Protein AF-A0A829H505-F1 (afdb_monomer)

Mean predicted aligned error: 5.51 Å

Structure (mmCIF, N/CA/C/O backbone):
data_AF-A0A829H505-F1
#
_entry.id   AF-A0A829H505-F1
#
loop_
_atom_site.group_PDB
_atom_site.id
_atom_site.type_symbol
_atom_site.label_atom_id
_atom_site.label_alt_id
_atom_site.label_comp_id
_atom_site.label_asym_id
_atom_site.label_entity_id
_atom_site.label_seq_id
_atom_site.pdbx_PDB_ins_code
_atom_site.Cartn_x
_atom_site.Cartn_y
_atom_site.Cartn_z
_atom_site.occupancy
_atom_site.B_iso_or_equiv
_atom_site.auth_seq_id
_atom_site.auth_comp_id
_atom_site.auth_asym_id
_atom_site.auth_atom_id
_atom_site.pdbx_PDB_model_num
ATOM 1 N N . MET A 1 1 ? 22.871 21.042 8.439 1.00 60.09 1 MET A N 1
ATOM 2 C CA . MET A 1 1 ? 22.459 19.655 8.740 1.00 60.09 1 MET A CA 1
ATOM 3 C C . MET A 1 1 ? 20.968 19.574 8.492 1.00 60.09 1 MET A C 1
ATOM 5 O O . MET A 1 1 ? 20.240 20.348 9.096 1.00 60.09 1 MET A O 1
ATOM 9 N N . THR A 1 2 ? 20.514 18.742 7.563 1.00 68.69 2 THR A N 1
ATOM 10 C CA . THR A 1 2 ? 19.080 18.502 7.359 1.00 68.69 2 THR A CA 1
ATOM 11 C C . THR A 1 2 ? 18.563 17.688 8.540 1.00 68.69 2 THR A C 1
ATOM 13 O O . THR A 1 2 ? 19.034 16.580 8.785 1.00 68.69 2 THR A O 1
ATOM 16 N N . GLN A 1 3 ? 17.646 18.264 9.312 1.00 79.12 3 GLN A N 1
ATOM 17 C CA . GLN A 1 3 ? 17.002 17.596 10.436 1.00 79.12 3 GLN A CA 1
ATOM 18 C C . GLN A 1 3 ? 15.714 16.949 9.916 1.00 79.12 3 GLN A C 1
ATOM 20 O O . GLN A 1 3 ? 14.803 17.649 9.480 1.00 79.12 3 GLN A O 1
ATOM 25 N N . TYR A 1 4 ? 15.656 15.618 9.899 1.00 86.25 4 TYR A N 1
ATOM 26 C CA . TYR A 1 4 ? 14.460 14.888 9.476 1.00 86.25 4 TYR A CA 1
ATOM 27 C C . TYR A 1 4 ? 13.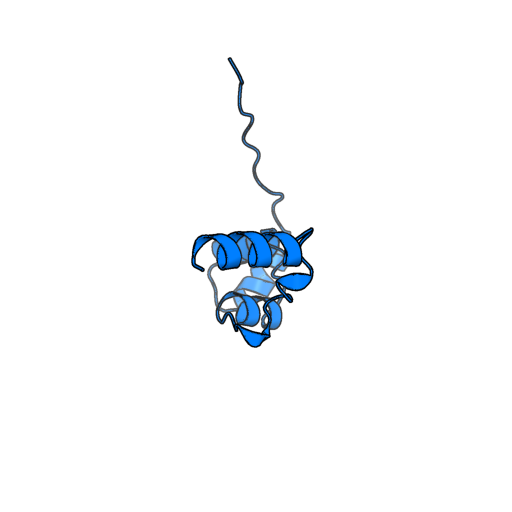459 14.820 10.627 1.00 86.25 4 TYR A C 1
ATOM 29 O O . TYR A 1 4 ? 13.803 14.373 11.723 1.00 86.25 4 TYR A O 1
ATOM 37 N N . GLN A 1 5 ? 12.221 15.236 10.372 1.00 88.62 5 GLN A N 1
ATOM 38 C CA . GLN A 1 5 ? 11.125 15.127 11.327 1.00 88.62 5 GLN A CA 1
ATOM 39 C C . GLN A 1 5 ? 10.236 13.949 10.935 1.00 88.62 5 GLN A C 1
ATOM 41 O O . GLN A 1 5 ? 9.346 14.071 10.098 1.00 88.62 5 GLN A O 1
ATOM 46 N N . TRP A 1 6 ? 10.508 12.790 11.527 1.00 90.12 6 TRP A N 1
ATOM 47 C CA . TRP A 1 6 ? 9.670 11.610 11.352 1.00 90.12 6 TRP A CA 1
ATOM 48 C C . TRP A 1 6 ? 8.330 11.831 12.056 1.00 90.12 6 TRP A C 1
ATOM 50 O O . TRP A 1 6 ? 8.295 12.198 13.230 1.00 90.12 6 TRP A O 1
ATOM 60 N N . GLN A 1 7 ? 7.236 11.620 11.331 1.00 92.50 7 GLN A N 1
ATOM 61 C CA . GLN A 1 7 ? 5.875 11.731 11.843 1.00 92.50 7 GLN A CA 1
ATOM 62 C C . GLN A 1 7 ? 5.164 10.397 11.645 1.00 92.50 7 GLN A C 1
ATOM 64 O O . GLN A 1 7 ? 5.328 9.747 10.612 1.00 92.50 7 GLN A O 1
ATOM 69 N N . LEU A 1 8 ? 4.397 9.982 12.651 1.00 90.06 8 LEU A N 1
ATOM 70 C CA . LEU A 1 8 ? 3.550 8.802 12.536 1.00 90.06 8 LEU A CA 1
ATOM 71 C C . LEU A 1 8 ? 2.341 9.120 11.658 1.00 90.06 8 LEU A C 1
ATOM 73 O O . LEU A 1 8 ? 1.825 10.239 11.675 1.00 90.06 8 LEU A O 1
ATOM 77 N N . ALA A 1 9 ? 1.887 8.117 10.909 1.00 91.62 9 ALA A N 1
ATOM 78 C CA . ALA A 1 9 ? 0.632 8.212 10.183 1.00 91.62 9 ALA A CA 1
ATOM 79 C C . ALA A 1 9 ? -0.541 8.396 11.169 1.00 91.62 9 ALA A C 1
ATOM 81 O O . ALA A 1 9 ? -0.464 7.908 12.303 1.00 91.62 9 ALA A O 1
ATOM 82 N N . PRO A 1 10 ? -1.628 9.073 10.756 1.00 93.31 10 PRO A N 1
ATOM 83 C CA . PRO A 1 10 ? -2.837 9.183 11.561 1.00 93.31 10 PRO A CA 1
ATOM 84 C C . PRO A 1 10 ? -3.327 7.806 12.015 1.00 93.31 10 PRO A C 1
ATOM 86 O O . PRO A 1 10 ? -3.308 6.839 11.249 1.00 93.31 10 PRO A O 1
ATOM 89 N N . GLN A 1 11 ? -3.740 7.708 13.275 1.00 94.88 11 GLN A N 1
ATOM 90 C CA . GLN A 1 11 ? -4.277 6.465 13.810 1.00 94.88 11 GLN A CA 1
ATOM 91 C C . GLN A 1 11 ? -5.763 6.350 13.434 1.00 94.88 11 GLN A C 1
ATOM 93 O O . GLN A 1 11 ? -6.497 7.326 13.625 1.00 94.88 11 GLN A O 1
ATOM 98 N N . PRO A 1 12 ? -6.212 5.206 12.888 1.00 95.00 12 PRO A N 1
ATOM 99 C CA . PRO A 1 12 ? -7.626 4.983 12.613 1.00 95.00 12 PRO A CA 1
ATOM 100 C C . PRO A 1 12 ? -8.437 4.922 13.913 1.00 95.00 12 PRO A C 1
ATOM 102 O O . PRO A 1 12 ? -7.886 4.756 15.006 1.00 95.00 12 PRO A O 1
ATOM 105 N N . ALA A 1 13 ? -9.759 5.063 13.810 1.00 96.38 13 ALA A N 1
ATOM 106 C CA . ALA A 1 13 ? -10.618 4.895 14.972 1.00 96.38 13 ALA A CA 1
ATOM 107 C C . ALA A 1 13 ? -10.562 3.438 15.453 1.00 96.38 13 ALA A C 1
ATOM 109 O O . ALA A 1 13 ? -10.551 2.509 14.648 1.00 96.38 13 ALA A O 1
ATOM 110 N N . ALA A 1 14 ? -10.584 3.228 16.772 1.00 95.31 14 ALA A N 1
ATOM 111 C CA . ALA A 1 14 ? -10.535 1.881 17.345 1.00 95.31 14 ALA A CA 1
ATOM 112 C C . ALA A 1 14 ? -11.679 0.984 16.833 1.00 95.31 14 ALA A C 1
ATOM 114 O O . ALA A 1 14 ? -11.484 -0.209 16.639 1.00 95.31 14 ALA A O 1
ATOM 115 N N . ALA A 1 15 ? -12.858 1.560 16.570 1.00 96.81 15 ALA A N 1
ATOM 116 C CA . ALA A 1 15 ? -13.985 0.831 15.995 1.00 96.81 15 ALA A CA 1
ATOM 117 C C . ALA A 1 15 ? -13.667 0.265 14.598 1.00 96.81 15 ALA A C 1
ATOM 119 O O . ALA A 1 15 ? -13.982 -0.893 14.338 1.00 96.81 15 ALA A O 1
ATOM 120 N N . ASP A 1 16 ? -13.002 1.048 13.743 1.00 96.62 16 ASP A N 1
ATOM 121 C CA . ASP A 1 16 ? -12.618 0.625 12.392 1.00 96.62 16 ASP A CA 1
ATOM 122 C C . ASP A 1 16 ? -11.516 -0.443 12.445 1.00 96.62 16 ASP A C 1
ATOM 124 O O . ASP A 1 16 ? -11.574 -1.432 11.717 1.00 96.62 16 ASP A O 1
ATOM 128 N N . GLU A 1 17 ? -10.542 -0.289 13.353 1.00 97.69 17 GLU A N 1
ATOM 129 C CA . GLU A 1 17 ? -9.497 -1.294 13.595 1.00 97.69 17 GLU A CA 1
ATOM 130 C C . GLU A 1 17 ? -10.106 -2.637 14.014 1.00 97.69 17 GLU A C 1
ATOM 132 O O . GLU A 1 17 ? -9.777 -3.670 13.430 1.00 97.69 17 GLU A O 1
ATOM 137 N N . HIS A 1 18 ? -11.007 -2.625 15.003 1.00 97.56 18 HIS A N 1
ATOM 138 C CA . HIS A 1 18 ? -11.670 -3.833 15.489 1.00 97.56 18 HIS A CA 1
ATOM 139 C C . HIS A 1 18 ? -12.530 -4.482 14.401 1.00 97.56 18 HIS A C 1
ATOM 141 O O . HIS A 1 18 ? -12.403 -5.683 14.170 1.00 97.56 18 HIS A O 1
ATOM 147 N N . ALA A 1 19 ? -13.343 -3.695 13.691 1.00 97.69 19 ALA A N 1
ATOM 148 C CA . ALA A 1 19 ? -14.194 -4.197 12.618 1.00 97.69 19 ALA A CA 1
ATOM 149 C C . ALA A 1 19 ? -13.376 -4.860 11.501 1.00 97.69 19 ALA A C 1
ATOM 151 O O . ALA A 1 19 ? -13.704 -5.965 11.062 1.00 97.69 19 ALA A O 1
ATOM 152 N N . LEU A 1 20 ? -12.286 -4.222 11.061 1.00 97.75 20 LEU A N 1
ATOM 153 C CA . LEU A 1 20 ? -11.435 -4.777 10.012 1.00 97.75 20 LEU A CA 1
ATOM 154 C C . LEU A 1 20 ? -10.642 -5.996 10.506 1.00 97.75 20 LEU A C 1
ATOM 156 O O . LEU A 1 20 ? -10.514 -6.981 9.783 1.00 97.75 20 LEU A O 1
ATOM 160 N N . SER A 1 21 ? -10.142 -5.958 11.744 1.00 97.94 21 SER A N 1
ATOM 161 C CA . SER A 1 21 ? -9.430 -7.075 12.377 1.00 97.94 21 SER A CA 1
ATOM 162 C C . SER A 1 21 ? -10.293 -8.335 12.435 1.00 97.94 21 SER A C 1
ATOM 164 O O . SER A 1 21 ? -9.825 -9.405 12.043 1.00 97.94 21 SER A O 1
ATOM 166 N N . GLU A 1 22 ? -11.554 -8.206 1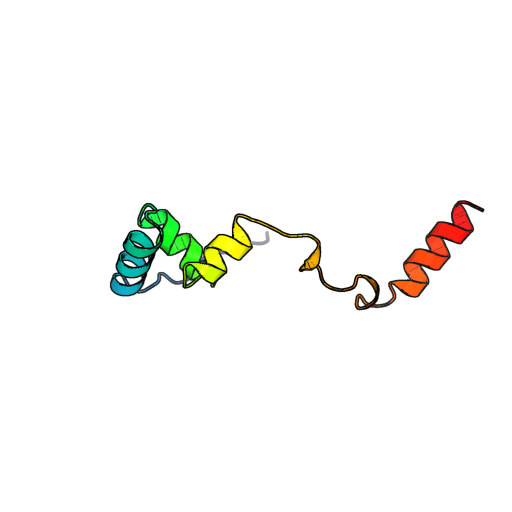2.854 1.00 97.56 22 GLU A N 1
ATOM 167 C CA . GLU A 1 22 ? -12.515 -9.311 12.876 1.00 97.56 22 GLU A CA 1
ATOM 168 C C . GLU A 1 22 ? -12.876 -9.785 11.466 1.00 97.56 22 GLU A C 1
ATOM 170 O O . GLU A 1 22 ? -12.878 -10.988 11.213 1.00 97.56 22 GLU A O 1
ATOM 175 N N . THR A 1 23 ? -13.126 -8.852 10.541 1.00 97.06 23 THR A N 1
ATOM 176 C CA . THR A 1 23 ? -13.514 -9.169 9.157 1.00 97.06 23 THR A CA 1
ATOM 177 C C . THR A 1 23 ? -12.436 -9.975 8.435 1.00 97.06 23 THR A C 1
ATOM 179 O O . THR A 1 23 ? -12.742 -10.987 7.811 1.00 97.06 23 THR A O 1
ATOM 182 N N . LEU A 1 24 ? -11.175 -9.546 8.541 1.00 96.62 24 LEU A N 1
ATOM 183 C CA . LEU A 1 24 ? -10.048 -10.179 7.853 1.00 96.62 24 LEU A CA 1
ATOM 184 C C . LEU A 1 24 ? -9.414 -11.325 8.664 1.00 96.62 24 LEU A C 1
ATOM 186 O O . LEU A 1 24 ? -8.547 -12.034 8.155 1.00 96.62 24 LEU A O 1
ATOM 190 N N . GLY A 1 25 ? -9.777 -11.485 9.942 1.00 96.50 25 GLY A N 1
ATOM 191 C CA . GLY A 1 25 ? -9.146 -12.450 10.848 1.00 96.50 25 GLY A CA 1
ATOM 192 C C . GLY A 1 25 ? -7.669 -12.149 11.135 1.00 96.50 25 GLY A C 1
ATOM 193 O O . GLY A 1 25 ? -6.874 -13.068 11.339 1.00 96.50 25 GLY A O 1
ATOM 194 N N . VAL A 1 26 ? -7.281 -10.870 11.131 1.00 96.44 26 VAL A N 1
ATOM 195 C CA . VAL A 1 26 ? -5.890 -10.419 11.314 1.00 96.44 26 VAL A CA 1
ATOM 196 C C . VAL A 1 26 ? -5.679 -9.737 12.665 1.00 96.44 26 VAL A C 1
ATOM 198 O O . VAL A 1 26 ? -6.630 -9.201 13.230 1.00 96.44 26 VAL A O 1
ATOM 201 N N . PRO A 1 27 ? -4.441 -9.676 13.194 1.00 97.81 27 PRO A N 1
ATOM 202 C CA . PRO A 1 27 ? -4.164 -8.945 14.427 1.00 97.81 27 PRO A CA 1
ATOM 203 C C . PRO A 1 27 ? -4.521 -7.447 14.323 1.00 97.81 27 PRO A C 1
ATOM 205 O O . PRO A 1 27 ? -4.295 -6.855 13.263 1.00 97.81 27 PRO A O 1
ATOM 208 N N . PRO A 1 28 ? -4.956 -6.789 15.416 1.00 96.50 28 PRO A N 1
ATOM 209 C CA . PRO A 1 28 ? -5.398 -5.389 15.375 1.00 96.50 28 PRO A CA 1
ATOM 210 C C . PRO A 1 28 ? -4.318 -4.407 14.885 1.00 96.50 28 PRO A C 1
ATOM 212 O O . PRO A 1 28 ? -4.583 -3.509 14.090 1.00 96.50 28 PRO A O 1
ATOM 215 N N . PHE A 1 29 ? -3.050 -4.654 15.237 1.00 95.88 29 PHE A N 1
ATOM 216 C CA . PHE A 1 29 ? -1.915 -3.895 14.697 1.00 95.88 29 PHE A CA 1
ATOM 217 C C . PHE A 1 29 ? -1.834 -3.954 13.162 1.00 95.88 29 PHE A C 1
ATOM 219 O O . PHE A 1 29 ? -1.541 -2.946 12.518 1.00 95.88 29 PHE A O 1
ATOM 226 N N . LEU A 1 30 ? -2.102 -5.123 12.566 1.00 96.81 30 LEU A N 1
ATOM 227 C CA . LEU A 1 30 ? -2.108 -5.269 11.113 1.00 96.81 30 LEU A CA 1
ATOM 228 C C . LEU A 1 30 ? -3.316 -4.549 10.504 1.00 96.81 30 LEU A C 1
ATOM 230 O O . LEU A 1 30 ? -3.140 -3.845 9.516 1.00 96.81 30 LEU A O 1
ATOM 234 N N . ALA A 1 31 ? -4.498 -4.642 11.121 1.00 97.56 31 ALA A N 1
ATOM 235 C CA . ALA A 1 31 ? -5.677 -3.888 10.690 1.00 97.56 31 ALA A CA 1
ATOM 236 C C . ALA A 1 31 ? -5.407 -2.371 10.657 1.00 97.56 31 ALA A C 1
ATOM 238 O O . ALA A 1 31 ? -5.694 -1.722 9.653 1.00 97.56 31 ALA A O 1
ATOM 239 N N . THR A 1 32 ? -4.739 -1.820 11.677 1.00 97.50 32 THR A N 1
ATOM 240 C CA . THR A 1 32 ? -4.315 -0.409 11.674 1.00 97.50 32 THR A CA 1
ATOM 241 C C . THR A 1 32 ? -3.391 -0.076 10.496 1.00 97.50 32 THR A C 1
ATOM 243 O O . THR A 1 32 ? -3.587 0.936 9.822 1.00 97.50 32 THR A O 1
ATOM 246 N N . LEU A 1 33 ? -2.408 -0.931 10.191 1.00 96.88 33 LEU A N 1
ATOM 247 C CA . LEU A 1 33 ? -1.502 -0.718 9.055 1.00 96.88 33 LEU A CA 1
ATOM 248 C C . LEU A 1 33 ? -2.193 -0.811 7.688 1.00 96.88 33 LEU A C 1
ATOM 250 O O . LEU A 1 33 ? -1.719 -0.182 6.737 1.00 96.88 33 LEU A O 1
ATOM 254 N N . LEU A 1 34 ? -3.246 -1.624 7.579 1.00 97.06 34 LEU A N 1
ATOM 255 C CA . LEU A 1 34 ? -4.052 -1.780 6.368 1.00 97.06 34 LEU A CA 1
ATOM 256 C C . LEU A 1 34 ? -4.934 -0.545 6.151 1.00 97.06 34 LEU A C 1
ATOM 258 O O . LEU A 1 34 ? -4.864 0.058 5.080 1.00 97.06 34 LEU A O 1
ATOM 262 N N . LEU A 1 35 ? -5.626 -0.079 7.196 1.00 97.19 35 LEU A N 1
ATOM 263 C CA . LEU A 1 35 ? -6.414 1.160 7.161 1.00 97.19 35 LEU A CA 1
ATOM 264 C C . LEU A 1 35 ? -5.551 2.371 6.791 1.00 97.19 35 LEU A C 1
ATOM 266 O O . LEU A 1 35 ? -5.916 3.169 5.932 1.00 97.19 35 LEU A O 1
ATOM 270 N N . GLN A 1 36 ? -4.345 2.478 7.359 1.00 96.75 36 GLN A N 1
ATOM 271 C CA . GLN A 1 36 ? -3.389 3.538 7.009 1.00 96.75 36 GLN A CA 1
ATOM 272 C C . GLN A 1 36 ? -2.913 3.488 5.550 1.00 96.75 36 GLN A C 1
ATOM 274 O O . GLN A 1 36 ? -2.442 4.496 5.024 1.00 96.75 36 GLN A O 1
ATOM 279 N N . ARG A 1 37 ? -3.014 2.328 4.892 1.00 95.56 37 ARG A N 1
ATOM 280 C CA . ARG A 1 37 ? -2.700 2.138 3.468 1.00 95.56 37 ARG A CA 1
ATOM 281 C C . ARG A 1 37 ? -3.922 2.288 2.561 1.00 95.56 37 ARG A C 1
ATOM 283 O O . ARG A 1 37 ? -3.777 2.136 1.353 1.00 95.56 37 ARG A O 1
ATOM 290 N N . GLY A 1 38 ? -5.087 2.603 3.127 1.00 95.81 38 GLY A N 1
ATOM 291 C CA . GLY A 1 38 ? -6.343 2.727 2.392 1.00 95.81 38 GLY A CA 1
ATOM 292 C C . GLY A 1 38 ? -6.967 1.388 2.002 1.00 95.81 38 GLY A C 1
ATOM 293 O O . GLY A 1 38 ? -7.786 1.371 1.094 1.00 95.81 38 GLY A O 1
ATOM 294 N N . ILE A 1 39 ? -6.578 0.291 2.658 1.00 97.25 39 ILE A N 1
ATOM 295 C CA . ILE A 1 39 ? -7.188 -1.034 2.501 1.00 97.25 39 ILE A CA 1
ATOM 296 C C . ILE A 1 39 ? -8.275 -1.143 3.568 1.00 97.25 39 ILE A C 1
ATOM 298 O O . ILE A 1 39 ? -7.955 -1.278 4.751 1.00 97.25 39 ILE A O 1
ATOM 302 N N . ASN A 1 40 ? -9.541 -1.034 3.162 1.00 96.44 40 ASN A N 1
ATOM 303 C CA . ASN A 1 40 ? -10.649 -0.843 4.107 1.00 96.44 40 ASN A CA 1
ATOM 304 C C . ASN A 1 40 ? -11.575 -2.054 4.228 1.00 96.44 40 ASN A C 1
ATOM 306 O O . ASN A 1 40 ? -12.406 -2.088 5.133 1.00 96.44 40 ASN A O 1
ATOM 310 N N . ASP A 1 41 ? -11.456 -3.032 3.333 1.00 96.81 41 ASP A N 1
ATOM 311 C CA . ASP A 1 41 ? -12.320 -4.206 3.316 1.00 96.81 41 ASP A CA 1
ATOM 312 C C . ASP A 1 41 ? -11.602 -5.471 2.808 1.00 96.81 41 ASP A C 1
ATOM 314 O O . ASP A 1 41 ? -10.409 -5.468 2.486 1.00 96.81 41 ASP A O 1
ATOM 318 N N . GLN A 1 42 ? -12.343 -6.582 2.771 1.00 96.06 42 GLN A N 1
ATOM 319 C CA . GLN A 1 42 ? -11.853 -7.877 2.297 1.00 96.06 42 GLN A CA 1
ATOM 320 C C . GLN A 1 42 ? -11.433 -7.844 0.822 1.00 96.06 42 GLN A C 1
ATOM 322 O O . GLN A 1 42 ? -10.457 -8.494 0.460 1.00 96.06 42 GLN A O 1
ATOM 327 N N . ALA A 1 43 ? -12.137 -7.092 -0.027 1.00 95.50 43 ALA A N 1
ATOM 328 C CA . ALA A 1 43 ? -11.847 -7.044 -1.455 1.00 95.50 43 ALA A CA 1
ATOM 329 C C . ALA A 1 43 ? -10.536 -6.292 -1.725 1.00 95.50 43 ALA A C 1
ATOM 331 O O . ALA A 1 43 ? -9.705 -6.776 -2.499 1.00 95.50 43 ALA A O 1
ATOM 332 N N . ASP A 1 44 ? -10.323 -5.160 -1.047 1.00 95.69 44 ASP A N 1
ATOM 333 C CA . ASP A 1 44 ? -9.059 -4.422 -1.070 1.00 95.69 44 ASP A CA 1
ATOM 334 C C . ASP A 1 44 ? -7.910 -5.303 -0.559 1.00 95.69 44 ASP A C 1
ATOM 336 O O . ASP A 1 44 ? -6.832 -5.356 -1.160 1.00 95.69 44 ASP A O 1
ATOM 340 N N . TYR A 1 45 ? -8.145 -6.022 0.544 1.00 96.00 45 TYR A N 1
ATOM 341 C CA . TYR A 1 45 ? -7.151 -6.903 1.149 1.00 96.00 45 TYR A CA 1
ATOM 342 C C . TYR A 1 45 ? -6.753 -8.035 0.200 1.00 96.00 45 TYR A C 1
ATOM 344 O O . TYR A 1 45 ? -5.565 -8.222 -0.070 1.00 96.00 45 TYR A O 1
ATOM 352 N N . ASP A 1 46 ? -7.732 -8.742 -0.366 1.00 94.62 46 ASP A N 1
ATOM 353 C CA . ASP A 1 46 ? -7.496 -9.844 -1.296 1.00 94.62 46 ASP A CA 1
ATOM 354 C C . ASP A 1 46 ? -6.783 -9.369 -2.561 1.00 94.62 46 ASP A C 1
ATOM 356 O O . ASP A 1 46 ? -5.876 -10.045 -3.045 1.00 94.62 46 ASP A O 1
ATOM 360 N N . ALA A 1 47 ? -7.149 -8.191 -3.075 1.00 93.12 47 ALA A N 1
ATOM 361 C CA . ALA A 1 47 ? -6.478 -7.579 -4.213 1.00 93.12 47 ALA A CA 1
ATOM 362 C C . ALA A 1 47 ? -5.010 -7.237 -3.926 1.00 93.12 47 ALA A C 1
ATOM 364 O O . ALA A 1 47 ? -4.180 -7.319 -4.832 1.00 93.12 47 ALA A O 1
ATOM 365 N N . PHE A 1 48 ? -4.695 -6.860 -2.687 1.00 93.00 48 PHE A N 1
ATOM 366 C CA . PHE A 1 48 ? -3.343 -6.521 -2.262 1.00 93.00 48 PHE A CA 1
ATOM 367 C C . PHE A 1 48 ? -2.469 -7.761 -2.039 1.00 93.00 48 PHE A C 1
ATOM 369 O O . PHE A 1 48 ? -1.328 -7.800 -2.502 1.00 93.00 48 PHE A O 1
ATOM 376 N N . VAL A 1 49 ? -2.983 -8.780 -1.341 1.00 92.62 49 VAL A N 1
ATOM 377 C CA . VAL A 1 49 ? -2.202 -9.985 -1.005 1.00 92.62 49 VAL A CA 1
ATOM 378 C C . VAL A 1 49 ? -2.109 -10.992 -2.154 1.00 92.62 49 VAL A C 1
ATOM 380 O O . VAL A 1 49 ? -1.172 -11.790 -2.184 1.00 92.62 49 VAL A O 1
ATOM 383 N N . HIS A 1 50 ? -3.022 -10.921 -3.126 1.00 92.75 50 HIS A N 1
ATOM 384 C CA . HIS A 1 50 ? -3.011 -11.735 -4.342 1.00 92.75 50 HIS A CA 1
ATOM 385 C C . HIS A 1 50 ? -2.852 -10.839 -5.582 1.00 92.75 50 HIS A C 1
ATOM 387 O O . HIS A 1 50 ? -3.823 -10.606 -6.312 1.00 92.75 50 HIS A O 1
ATOM 393 N N . PRO A 1 51 ? -1.641 -10.307 -5.837 1.00 90.50 51 PRO A N 1
ATOM 394 C CA . PRO A 1 51 ? -1.411 -9.443 -6.985 1.00 90.50 51 PRO A CA 1
ATOM 395 C C . PRO A 1 51 ? -1.616 -10.212 -8.295 1.00 90.50 51 PRO A C 1
ATOM 397 O O . PRO A 1 51 ? -1.140 -11.336 -8.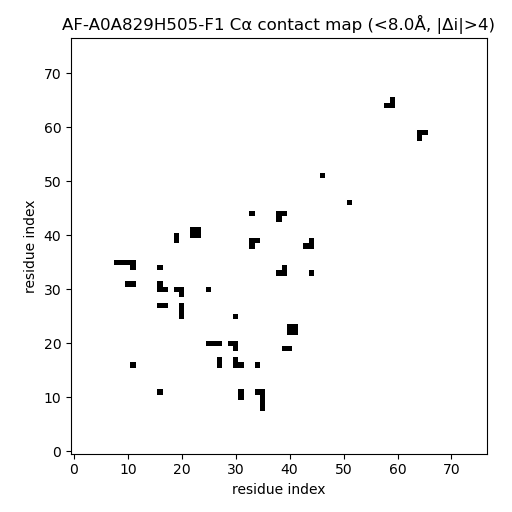458 1.00 90.50 51 PRO A O 1
ATOM 400 N N . ASP A 1 52 ? -2.280 -9.568 -9.253 1.00 90.62 52 ASP A N 1
ATOM 401 C CA . ASP A 1 52 ? -2.526 -10.105 -10.590 1.00 90.62 52 ASP A CA 1
ATOM 402 C C . ASP A 1 52 ? -1.954 -9.159 -11.651 1.00 90.62 52 ASP A C 1
ATOM 404 O O . ASP A 1 52 ? -2.278 -7.971 -11.694 1.00 90.62 52 ASP A O 1
ATOM 408 N N . THR A 1 53 ? -1.124 -9.705 -12.542 1.00 89.81 53 THR A N 1
ATOM 409 C CA . THR A 1 53 ? -0.563 -8.992 -13.696 1.00 89.81 53 THR A CA 1
ATOM 410 C C . THR A 1 53 ? -1.623 -8.392 -14.620 1.00 89.81 53 THR A C 1
ATOM 412 O O . THR A 1 53 ? -1.359 -7.369 -15.245 1.00 89.81 53 THR A O 1
ATOM 415 N N . SER A 1 54 ? -2.828 -8.971 -14.679 1.00 90.00 54 SER A N 1
ATOM 416 C CA . SER A 1 54 ? -3.942 -8.443 -15.475 1.00 90.00 54 SER A CA 1
ATOM 417 C C . SER A 1 54 ? -4.436 -7.075 -14.985 1.00 90.00 54 SER A C 1
ATOM 419 O O . SER A 1 54 ? -5.065 -6.33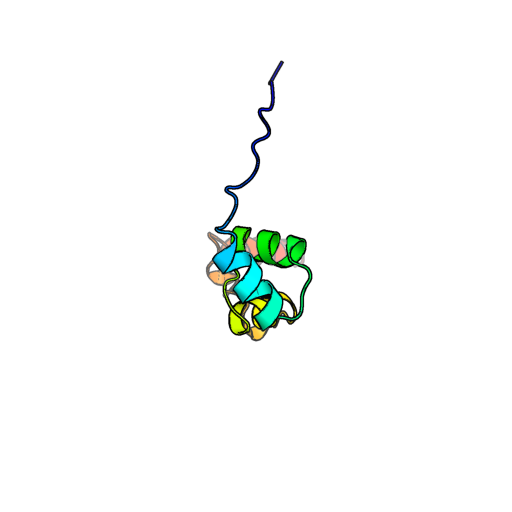8 -15.741 1.00 90.00 54 SER A O 1
ATOM 421 N N . ARG A 1 55 ? -4.128 -6.720 -13.729 1.00 86.62 55 ARG A N 1
ATOM 422 C CA . ARG A 1 55 ? -4.497 -5.451 -13.086 1.00 86.62 55 ARG A CA 1
ATOM 423 C C . ARG A 1 55 ? -3.418 -4.374 -13.215 1.00 86.62 55 ARG A C 1
ATOM 425 O O . ARG A 1 55 ? -3.601 -3.275 -12.696 1.00 86.62 55 ARG A O 1
ATOM 432 N N . LEU A 1 56 ? -2.292 -4.671 -13.867 1.00 90.19 56 LEU A N 1
ATOM 433 C CA . LEU A 1 56 ? -1.254 -3.674 -14.114 1.00 90.19 56 LEU A CA 1
ATOM 434 C C . LEU A 1 56 ? -1.756 -2.621 -15.107 1.00 90.19 56 LEU A C 1
ATOM 436 O O . LEU A 1 56 ? -2.425 -2.935 -16.090 1.00 90.19 56 LEU A O 1
ATOM 440 N N . HIS A 1 57 ? -1.402 -1.362 -14.853 1.00 89.25 57 HIS A N 1
ATOM 441 C CA . HIS A 1 57 ? -1.637 -0.286 -15.810 1.00 89.25 57 HIS A CA 1
ATOM 442 C C . HIS A 1 57 ? -0.856 -0.530 -17.103 1.00 89.25 57 HIS A C 1
ATOM 444 O O . HIS A 1 57 ? 0.242 -1.090 -17.071 1.00 89.25 57 HIS A O 1
ATOM 450 N N . ASP A 1 58 ? -1.402 -0.057 -18.226 1.00 91.88 58 ASP A N 1
ATOM 451 C CA . ASP A 1 58 ? -0.699 -0.067 -19.506 1.00 91.88 58 ASP A CA 1
ATOM 452 C C . ASP A 1 58 ? 0.625 0.713 -19.381 1.00 91.88 58 ASP A C 1
ATOM 454 O O . ASP A 1 58 ? 0.594 1.919 -19.106 1.00 91.88 58 ASP A O 1
ATOM 458 N N . PRO A 1 59 ? 1.792 0.073 -19.586 1.00 92.38 59 PRO A N 1
ATOM 459 C CA . PRO A 1 59 ? 3.078 0.756 -19.529 1.00 92.38 59 PRO A CA 1
ATOM 460 C C . PRO A 1 59 ? 3.173 1.933 -20.503 1.00 92.38 59 PRO A C 1
ATOM 462 O O . PRO A 1 59 ? 3.848 2.913 -20.191 1.00 92.38 59 PRO A O 1
ATOM 465 N N . PHE A 1 60 ? 2.477 1.885 -21.648 1.00 94.06 60 PHE A N 1
ATOM 466 C CA . PHE A 1 60 ? 2.468 2.978 -22.627 1.00 94.06 60 PHE A CA 1
ATOM 467 C C . PHE A 1 60 ? 1.718 4.228 -22.151 1.00 94.06 60 PHE A C 1
ATOM 469 O O . PHE A 1 60 ? 1.848 5.283 -22.769 1.00 94.06 60 PHE A O 1
ATOM 476 N N . ALA A 1 61 ? 0.997 4.153 -21.028 1.00 94.19 61 ALA A N 1
ATOM 477 C CA . ALA A 1 61 ? 0.434 5.328 -20.370 1.00 94.19 61 ALA A CA 1
ATOM 478 C C . ALA A 1 61 ? 1.493 6.162 -19.621 1.00 94.19 61 ALA A C 1
ATOM 480 O O . ALA A 1 61 ? 1.231 7.312 -19.262 1.00 94.19 61 ALA A O 1
ATOM 481 N N . LEU A 1 62 ? 2.687 5.610 -19.365 1.00 94.75 62 LEU A N 1
ATOM 482 C CA . LEU A 1 62 ? 3.789 6.364 -18.774 1.00 94.75 62 LEU A CA 1
ATOM 483 C C . LEU A 1 62 ? 4.337 7.384 -19.778 1.00 94.75 62 LEU A C 1
ATOM 485 O O . LEU A 1 62 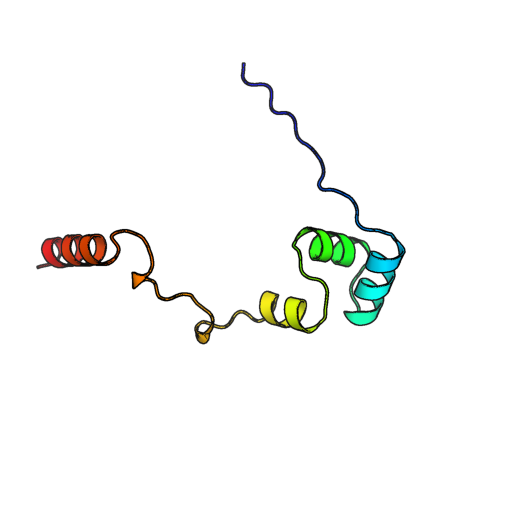? 4.470 7.110 -20.971 1.00 94.75 62 LEU A O 1
ATOM 489 N N . HIS A 1 63 ? 4.683 8.571 -19.277 1.00 96.56 63 HIS A N 1
ATOM 490 C CA . HIS A 1 63 ? 5.205 9.655 -20.101 1.00 96.56 63 HIS A CA 1
ATOM 491 C C . HIS A 1 63 ? 6.439 9.204 -20.898 1.00 96.56 63 HIS A C 1
ATOM 493 O O . HIS A 1 63 ? 7.413 8.732 -20.313 1.00 96.56 63 HIS A O 1
ATOM 499 N N . ASP A 1 64 ? 6.385 9.377 -22.223 1.00 96.75 64 ASP A N 1
ATOM 500 C CA . ASP A 1 64 ? 7.459 9.051 -23.170 1.00 96.75 64 ASP A CA 1
ATOM 501 C C . ASP A 1 64 ? 7.899 7.568 -23.185 1.00 96.75 64 ASP A C 1
ATOM 503 O O . ASP A 1 64 ? 9.026 7.248 -23.583 1.00 96.75 64 ASP A O 1
ATOM 507 N N . MET A 1 65 ? 7.020 6.636 -22.787 1.00 97.56 65 MET A N 1
ATOM 508 C CA . MET A 1 65 ? 7.321 5.197 -22.834 1.00 97.56 65 MET A CA 1
ATOM 509 C C . MET A 1 65 ? 7.684 4.718 -24.249 1.00 97.56 65 MET A C 1
ATOM 511 O O . MET A 1 65 ? 8.614 3.932 -24.429 1.00 97.56 65 MET A O 1
ATOM 515 N N . ASP A 1 66 ? 7.001 5.231 -25.270 1.00 96.50 66 ASP A N 1
ATOM 516 C CA . ASP A 1 66 ? 7.271 4.953 -26.682 1.00 96.50 66 ASP A CA 1
ATOM 517 C C . ASP A 1 66 ? 8.708 5.332 -27.085 1.00 96.50 66 ASP A C 1
ATOM 519 O O . ASP A 1 66 ? 9.428 4.534 -27.696 1.00 96.50 66 ASP A O 1
ATOM 523 N N . LYS A 1 67 ? 9.171 6.520 -26.676 1.00 97.25 67 LYS A N 1
ATOM 524 C CA . LYS A 1 67 ? 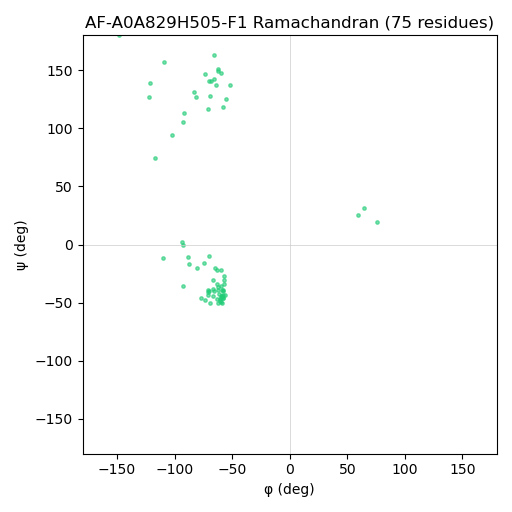10.538 6.993 -26.942 1.00 97.25 67 LYS A CA 1
ATOM 525 C C . LYS A 1 67 ? 11.576 6.140 -26.219 1.00 97.25 67 LYS A C 1
ATOM 527 O O . LYS A 1 67 ? 12.626 5.843 -26.795 1.00 97.25 67 LYS A O 1
ATOM 532 N N . ALA A 1 68 ? 11.294 5.747 -24.974 1.00 96.81 68 ALA A N 1
ATOM 533 C CA . ALA A 1 68 ? 12.174 4.890 -24.186 1.00 96.81 68 ALA A CA 1
ATOM 534 C C . ALA A 1 68 ? 12.383 3.531 -24.872 1.00 96.81 68 ALA A C 1
ATOM 536 O O . ALA A 1 68 ? 13.525 3.113 -25.078 1.00 96.81 68 ALA A O 1
ATOM 537 N N . VAL A 1 69 ? 11.293 2.890 -25.309 1.00 96.62 69 VAL A N 1
ATOM 538 C CA . VAL A 1 69 ? 11.334 1.616 -26.041 1.00 96.62 69 VAL A CA 1
ATOM 539 C C . VAL A 1 69 ? 12.134 1.756 -27.338 1.00 96.62 69 VAL A C 1
ATOM 541 O O . VAL A 1 69 ? 13.071 0.989 -27.568 1.00 96.62 69 VAL A O 1
ATOM 544 N N . ALA A 1 70 ? 11.846 2.779 -28.150 1.00 97.12 70 ALA A N 1
ATOM 545 C CA . ALA A 1 70 ? 12.556 3.017 -29.408 1.00 97.12 70 ALA A CA 1
ATOM 546 C C . ALA A 1 70 ? 14.069 3.219 -29.205 1.00 97.12 70 ALA A C 1
ATOM 548 O O . ALA A 1 70 ? 14.886 2.728 -29.988 1.00 97.12 70 ALA A O 1
ATOM 549 N N . ARG A 1 71 ? 14.468 3.924 -28.136 1.00 97.31 71 ARG A N 1
ATOM 550 C CA . ARG A 1 71 ? 15.881 4.184 -27.830 1.00 97.31 71 ARG A CA 1
ATOM 551 C C . ARG A 1 71 ? 16.648 2.918 -27.453 1.00 97.31 71 ARG A C 1
ATOM 553 O O . ARG A 1 71 ? 17.821 2.821 -27.827 1.00 97.31 71 ARG A O 1
ATOM 560 N N . ILE A 1 72 ? 16.012 2.014 -26.703 1.00 96.69 72 ILE A N 1
ATOM 561 C CA . ILE A 1 72 ? 16.591 0.736 -26.269 1.00 96.69 72 ILE A CA 1
ATOM 562 C C . ILE A 1 72 ? 16.748 -0.198 -27.467 1.00 96.69 72 ILE A C 1
ATOM 564 O O . ILE A 1 72 ? 17.845 -0.701 -27.687 1.00 96.69 72 ILE 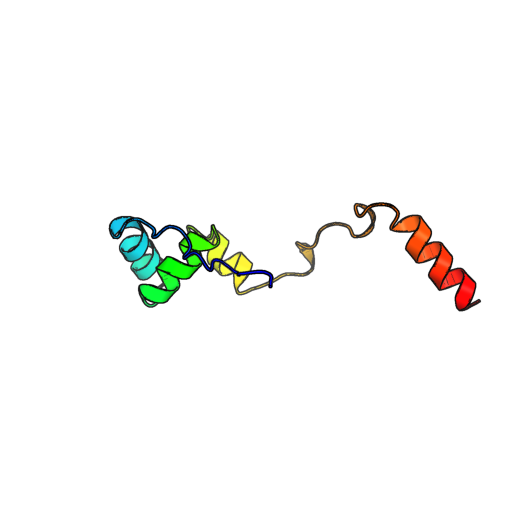A O 1
ATOM 568 N N . LEU A 1 73 ? 15.695 -0.375 -28.271 1.00 97.19 73 LEU A N 1
ATOM 569 C CA . LEU A 1 73 ? 15.732 -1.256 -29.443 1.00 97.19 73 LEU A CA 1
ATOM 570 C C . LEU A 1 73 ? 16.825 -0.832 -30.434 1.00 97.19 73 LEU A C 1
ATOM 572 O O . LEU A 1 73 ? 17.649 -1.653 -30.821 1.00 97.19 73 LEU A O 1
ATOM 576 N N . LYS A 1 74 ? 16.940 0.475 -30.712 1.00 97.50 74 LYS A N 1
ATOM 577 C CA . LYS A 1 74 ? 18.005 1.036 -31.561 1.00 97.50 74 LYS A CA 1
ATOM 578 C C . LYS A 1 74 ? 19.432 0.785 -31.043 1.00 97.50 74 LYS A C 1
ATOM 580 O O . LYS A 1 74 ? 20.381 0.947 -31.794 1.00 97.50 74 LYS A O 1
ATOM 585 N N . ALA A 1 75 ? 19.619 0.526 -29.750 1.00 96.06 75 ALA A N 1
ATOM 586 C CA . ALA A 1 75 ? 20.945 0.258 -29.188 1.00 96.06 75 ALA A CA 1
ATOM 587 C C . ALA A 1 75 ? 21.338 -1.225 -29.263 1.00 96.06 75 ALA A C 1
ATOM 589 O O . ALA A 1 75 ? 22.504 -1.548 -29.047 1.00 96.06 75 ALA A O 1
ATOM 590 N N . ILE A 1 76 ? 20.358 -2.103 -29.489 1.00 96.00 76 ILE A N 1
ATOM 591 C CA . ILE A 1 76 ? 20.545 -3.550 -29.607 1.00 96.00 76 ILE A CA 1
ATOM 592 C C . ILE A 1 76 ? 20.747 -3.940 -31.079 1.00 96.00 76 ILE A C 1
ATOM 594 O O . ILE A 1 76 ? 21.526 -4.851 -31.353 1.00 96.00 76 ILE A O 1
ATOM 598 N N . GLU A 1 77 ? 20.053 -3.257 -31.995 1.00 77.25 77 GLU A N 1
ATOM 599 C CA . GLU A 1 77 ? 20.223 -3.351 -33.456 1.00 77.25 77 GLU A CA 1
ATOM 600 C C . GLU A 1 77 ? 21.489 -2.636 -33.957 1.00 77.25 77 GLU A C 1
ATOM 602 O O . GLU A 1 77 ? 22.145 -3.194 -34.867 1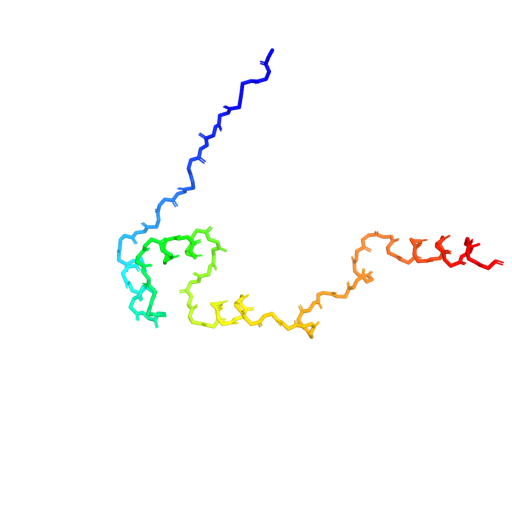.00 77.25 77 GLU A O 1
#

InterPro domains:
  IPR051673 Single-stranded-DNA-specific exonuclease RecJ [PTHR30255] (5-77)

Radius of gyration: 20.18 Å; Cα contacts (8 Å, |Δi|>4): 38; chains: 1; bounding box: 37×32×51 Å

Secondary structure (DSSP, 8-state):
-------PPPPPPHHHHHHHHHHHT--HHHHHHHHTTT--SHHHHHHHHS--GGGSPPGGGSTTHHHHHHHHHHHH-

Nearest PDB structures (foldseek):
  5ijl-assembly1_A  TM=6.098E-01  e=5.913E+00  Pyrococcus abyssi GE5

Organism: NCBI:txid1256208

Sequence (77 aa):
MTQYQWQLAPQPAAADEHALSETLGVPPFLATLLLQRGINDQADYDAFVHPDTSRLHDPFALHDMDKAVARILKAIE

pLDDT: mean 93.72, std 6.2, range [60.09, 97.94]

Solvent-accessible surface area (backbone atoms only — not comparable to full-atom values): 4888 Å² total; per-residue (Å²): 132,91,82,83,80,87,74,81,76,80,80,73,55,70,68,58,24,50,53,42,11,63,74,68,73,44,58,54,73,55,26,42,56,32,48,70,69,71,34,77,50,67,66,50,44,50,52,64,80,54,74,54,81,88,75,56,75,67,67,74,74,42,87,64,36,65,60,52,52,54,56,53,54,64,70,75,108

Foldseek 3Di:
DDDDDDDDQDFDDQVQLVVACVQVVHDSVVSRVCVSVVNRHPVSVCCVVPPDPVPD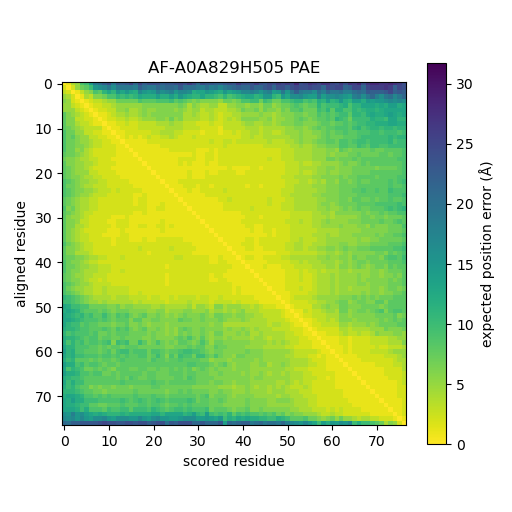DDCVVPPCSVVVVVVVVVVVD